Protein AF-A0A7X7Z1U5-F1 (afdb_monomer)

Radius of gyration: 24.66 Å; Cα contacts (8 Å, |Δi|>4): 50; chains: 1; bounding box: 65×20×52 Å

Foldseek 3Di:
DEEEPVVCVVCVVVVVVCCVVVQDWYWYDDPNDIDIDGDDDPPDPVNPDDDPPCPDVDDPVCVVPDDCPVVDDD

Structure (mmCIF, N/CA/C/O backbone):
data_AF-A0A7X7Z1U5-F1
#
_entry.id   AF-A0A7X7Z1U5-F1
#
loop_
_atom_site.group_PDB
_atom_site.id
_atom_site.type_symbol
_atom_site.label_atom_id
_atom_site.label_alt_id
_atom_site.label_comp_id
_atom_site.label_asym_id
_atom_site.label_entity_id
_atom_site.label_seq_id
_atom_site.pdbx_PDB_ins_code
_atom_site.Cartn_x
_atom_site.Cartn_y
_atom_site.Cartn_z
_atom_site.occupancy
_atom_site.B_iso_or_equiv
_atom_site.auth_seq_id
_atom_site.auth_comp_id
_atom_site.auth_asym_id
_atom_site.auth_atom_id
_atom_site.pdbx_PDB_model_num
ATOM 1 N N . MET A 1 1 ? -6.802 -6.353 9.617 1.00 76.69 1 MET A N 1
ATOM 2 C CA . MET A 1 1 ? -7.797 -6.190 10.704 1.00 76.69 1 MET A CA 1
ATOM 3 C C . MET A 1 1 ? -8.617 -4.952 10.394 1.00 76.69 1 MET A C 1
ATOM 5 O O . MET A 1 1 ? -8.012 -3.915 10.141 1.00 76.69 1 MET A O 1
ATOM 9 N N . THR A 1 2 ? -9.945 -5.070 10.379 1.00 85.56 2 THR A N 1
ATOM 10 C CA . THR A 1 2 ? -10.853 -3.965 10.041 1.00 85.56 2 THR A CA 1
ATOM 11 C C . THR A 1 2 ? -11.551 -3.472 11.306 1.00 85.56 2 THR A C 1
ATOM 13 O O . THR A 1 2 ? -12.226 -4.255 11.968 1.00 85.56 2 THR A O 1
ATOM 16 N N . ILE 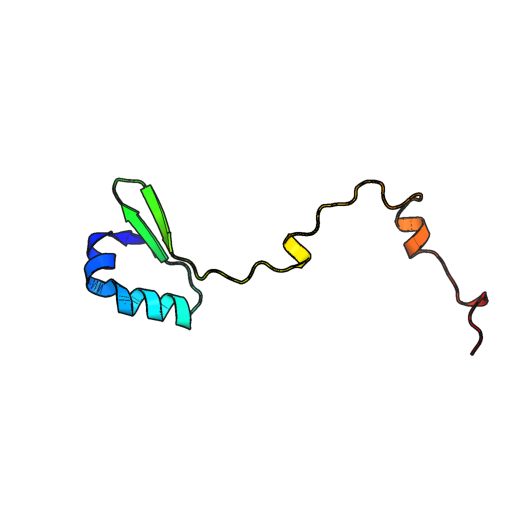A 1 3 ? -11.379 -2.196 11.647 1.00 91.88 3 ILE A N 1
ATOM 17 C CA . ILE A 1 3 ? -11.945 -1.571 12.853 1.00 91.88 3 ILE A CA 1
ATOM 18 C C . ILE A 1 3 ? -12.978 -0.503 12.497 1.00 91.88 3 ILE A C 1
ATOM 20 O O . ILE A 1 3 ? -13.024 -0.005 11.372 1.00 91.88 3 ILE A O 1
ATOM 24 N N . SER A 1 4 ? -13.813 -0.114 13.459 1.00 92.38 4 SER A N 1
ATOM 25 C CA . SER A 1 4 ? -14.737 1.011 13.268 1.00 92.38 4 SER A CA 1
ATOM 26 C C . SER A 1 4 ? -14.035 2.363 13.454 1.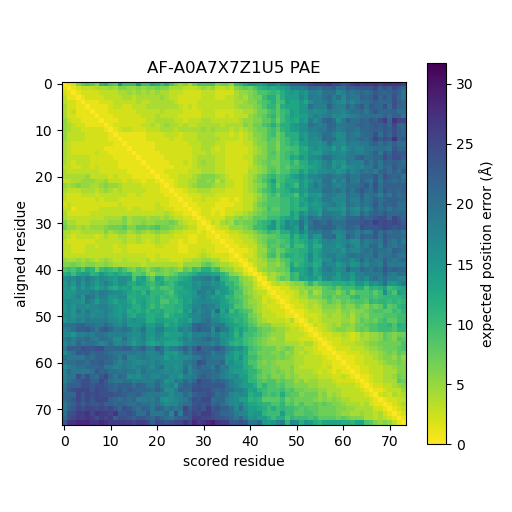00 92.38 4 SER A C 1
ATOM 28 O O . SER A 1 4 ? -13.035 2.480 14.164 1.00 92.38 4 SER A O 1
ATOM 30 N N . ALA A 1 5 ? -14.597 3.430 12.878 1.00 90.56 5 ALA A N 1
ATOM 31 C CA . ALA A 1 5 ? -14.110 4.793 13.119 1.00 90.56 5 ALA A CA 1
ATOM 32 C C . ALA A 1 5 ? -14.165 5.200 14.609 1.00 90.56 5 ALA A C 1
ATOM 34 O O . ALA A 1 5 ? -13.319 5.960 15.082 1.00 90.56 5 ALA A O 1
ATOM 35 N N . THR A 1 6 ? -15.139 4.683 15.362 1.00 91.31 6 THR A N 1
ATOM 36 C CA . THR A 1 6 ? -15.273 4.946 16.803 1.00 91.31 6 THR A CA 1
ATOM 37 C C . THR A 1 6 ? -14.146 4.289 17.594 1.00 91.31 6 THR A C 1
ATOM 39 O O . THR A 1 6 ? -13.564 4.914 18.480 1.00 91.31 6 THR A O 1
ATOM 42 N N . GLU A 1 7 ? -13.799 3.053 17.242 1.00 89.62 7 GLU A N 1
ATOM 43 C CA . GLU A 1 7 ? -12.701 2.311 17.862 1.00 89.62 7 GLU A CA 1
ATOM 44 C C . GLU A 1 7 ? -11.338 2.939 17.550 1.00 89.62 7 GLU A C 1
ATOM 46 O O . GLU A 1 7 ? -10.501 3.064 18.450 1.00 89.62 7 GLU A O 1
ATOM 51 N N . LEU A 1 8 ? -11.158 3.427 16.315 1.00 91.00 8 LEU A N 1
ATOM 52 C CA . LEU A 1 8 ? -9.998 4.230 15.929 1.00 91.00 8 LEU A CA 1
ATOM 53 C C . LEU A 1 8 ? -9.882 5.485 16.803 1.00 91.00 8 LEU A C 1
ATOM 55 O O . LEU A 1 8 ? -8.805 5.772 17.310 1.00 91.00 8 LEU A O 1
ATOM 59 N N . ARG A 1 9 ? -10.983 6.219 17.022 1.00 91.31 9 ARG A N 1
ATOM 60 C CA . ARG A 1 9 ? -10.977 7.438 17.849 1.00 91.31 9 ARG A CA 1
ATOM 61 C C . ARG A 1 9 ? -10.581 7.153 19.297 1.00 91.31 9 ARG A C 1
ATOM 63 O O . ARG A 1 9 ? -9.838 7.931 19.883 1.00 91.31 9 ARG A O 1
ATOM 70 N N . ALA A 1 10 ? -11.076 6.056 19.869 1.00 94.31 10 ALA A N 1
ATOM 71 C CA . ALA A 1 10 ? -10.795 5.682 21.254 1.00 94.31 10 ALA A CA 1
ATOM 72 C C . ALA A 1 10 ? -9.338 5.236 21.475 1.00 94.31 10 ALA A C 1
ATOM 74 O O . ALA A 1 10 ? -8.817 5.389 22.574 1.00 94.31 10 ALA A O 1
ATOM 75 N N . ASN A 1 11 ? -8.679 4.701 20.442 1.00 93.19 11 ASN A N 1
ATOM 76 C CA . ASN A 1 11 ? -7.356 4.079 20.553 1.00 93.19 11 ASN A CA 1
ATOM 77 C C . ASN A 1 11 ? -6.314 4.687 19.606 1.00 93.19 11 ASN A C 1
ATOM 79 O O . ASN A 1 11 ? -5.333 4.018 19.283 1.00 93.19 11 ASN A O 1
ATOM 83 N N . LEU A 1 12 ? -6.525 5.925 19.147 1.00 91.81 12 LEU A N 1
ATOM 84 C CA . LEU A 1 12 ? -5.788 6.516 18.027 1.00 91.81 12 LEU A CA 1
ATOM 85 C C . LEU A 1 12 ? -4.271 6.358 18.171 1.00 91.81 12 LEU A C 1
ATOM 87 O O . LEU A 1 12 ? -3.650 5.724 17.326 1.00 91.81 12 LEU A O 1
ATOM 91 N N . TYR A 1 13 ? -3.689 6.856 19.264 1.00 93.75 13 TYR A N 1
ATOM 92 C CA . TYR A 1 13 ? -2.237 6.817 19.470 1.00 93.75 13 TYR A CA 1
ATOM 93 C C . TYR A 1 13 ? -1.685 5.392 19.554 1.00 93.75 13 TYR A C 1
ATOM 95 O O . TYR A 1 13 ? -0.733 5.070 18.858 1.00 93.75 13 TYR A O 1
ATOM 103 N N . ARG A 1 14 ? -2.353 4.491 20.288 1.00 93.31 14 ARG A N 1
ATOM 104 C CA . ARG A 1 14 ? -1.935 3.083 20.391 1.00 93.31 14 ARG A CA 1
ATOM 105 C C . ARG A 1 14 ? -1.917 2.382 19.029 1.00 93.31 14 ARG A C 1
ATOM 107 O O . ARG A 1 14 ? -1.059 1.543 18.770 1.00 93.31 14 ARG A O 1
ATOM 114 N N . LEU A 1 15 ? -2.892 2.684 18.172 1.00 91.88 15 LEU A N 1
ATOM 115 C CA . LEU A 1 15 ? -2.973 2.112 16.829 1.00 91.88 15 LEU A CA 1
ATOM 116 C C . LEU A 1 15 ? -1.918 2.717 15.896 1.00 91.88 15 LEU A C 1
ATOM 118 O O . LEU A 1 15 ? -1.330 1.974 15.117 1.00 91.88 15 LEU A O 1
ATOM 122 N N . LEU A 1 16 ? -1.640 4.021 16.005 1.00 91.25 16 LEU A N 1
ATOM 123 C CA . LEU A 1 16 ? -0.543 4.666 15.278 1.00 91.25 16 LEU A CA 1
ATOM 124 C C . LEU A 1 16 ? 0.809 4.059 15.667 1.00 91.25 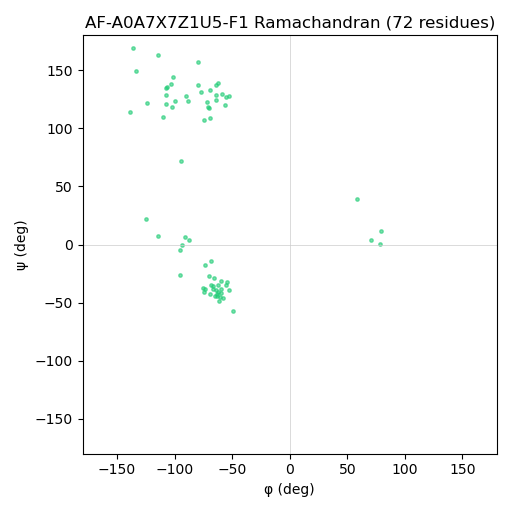16 LEU A C 1
ATOM 126 O O . LEU A 1 16 ? 1.554 3.643 14.785 1.00 91.25 16 LEU A O 1
ATOM 130 N N . ASP A 1 17 ? 1.083 3.916 16.965 1.00 93.06 17 ASP A N 1
ATOM 131 C CA . ASP A 1 17 ? 2.326 3.319 17.464 1.00 93.06 17 ASP A CA 1
ATOM 132 C C . ASP A 1 17 ? 2.489 1.882 16.974 1.00 93.06 17 ASP A C 1
ATOM 134 O O . ASP A 1 17 ? 3.568 1.491 16.532 1.00 93.06 17 ASP A O 1
ATOM 138 N N . ARG A 1 18 ? 1.404 1.097 16.970 1.00 90.50 18 ARG A N 1
ATOM 139 C CA . ARG A 1 18 ? 1.422 -0.258 16.413 1.00 90.50 18 ARG A CA 1
ATOM 140 C C . ARG A 1 18 ? 1.779 -0.251 14.930 1.00 90.50 18 ARG A C 1
ATOM 142 O O . ARG A 1 18 ? 2.590 -1.073 14.513 1.00 90.50 18 ARG A O 1
ATOM 149 N N . VAL A 1 19 ? 1.192 0.642 14.134 1.00 91.75 19 VAL A N 1
ATOM 150 C CA . VAL A 1 19 ? 1.495 0.749 12.696 1.00 91.75 19 VAL A CA 1
ATOM 151 C C . VAL A 1 19 ? 2.950 1.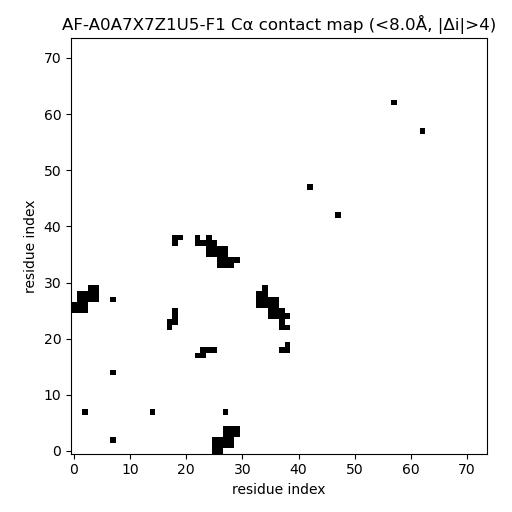155 12.481 1.00 91.75 19 VAL A C 1
ATOM 153 O O . VAL A 1 19 ? 3.606 0.586 11.616 1.00 91.75 19 VAL A O 1
ATOM 156 N N . VAL A 1 20 ? 3.482 2.062 13.303 1.00 90.75 20 VAL A N 1
ATOM 157 C CA . VAL A 1 20 ? 4.896 2.464 13.272 1.00 90.75 20 VAL A CA 1
ATOM 158 C C . VAL A 1 20 ? 5.827 1.307 13.646 1.00 90.75 20 VAL A C 1
ATOM 160 O O . VAL A 1 20 ? 6.820 1.084 12.961 1.00 90.75 20 VAL A O 1
ATOM 163 N N . GLN A 1 21 ? 5.506 0.550 14.696 1.00 91.50 21 GLN A N 1
ATOM 164 C CA . GLN A 1 21 ? 6.347 -0.543 15.195 1.00 91.50 21 GLN A CA 1
ATOM 165 C C . GLN A 1 21 ? 6.313 -1.788 14.305 1.00 91.50 21 GLN A C 1
ATOM 167 O O . GLN A 1 21 ? 7.339 -2.430 14.103 1.00 91.50 21 GLN A O 1
ATOM 172 N N . THR A 1 22 ? 5.135 -2.157 13.802 1.00 89.00 22 THR A N 1
ATOM 173 C CA . THR A 1 22 ? 4.939 -3.405 13.042 1.00 89.00 22 THR A CA 1
ATOM 174 C C . THR A 1 22 ? 5.033 -3.201 11.534 1.00 89.00 22 THR A C 1
ATOM 176 O O . THR A 1 22 ? 5.345 -4.136 10.803 1.00 89.00 22 THR A O 1
ATOM 179 N N . GLY A 1 23 ? 4.739 -1.993 11.046 1.00 85.88 23 GLY A N 1
ATOM 180 C CA . GLY A 1 23 ? 4.573 -1.715 9.621 1.00 85.88 23 GLY A CA 1
ATOM 181 C C . GLY A 1 23 ? 3.306 -2.317 9.004 1.00 85.88 23 GLY A C 1
ATOM 182 O O . GLY A 1 23 ? 3.110 -2.195 7.793 1.00 85.88 23 GLY A O 1
ATOM 183 N N . GLU A 1 24 ? 2.442 -2.955 9.800 1.00 88.94 24 GLU A N 1
ATOM 184 C CA . GLU A 1 24 ? 1.214 -3.578 9.314 1.00 88.94 24 GLU A CA 1
ATOM 185 C C . GLU A 1 24 ? 0.119 -2.532 9.036 1.00 88.94 24 GLU A C 1
ATOM 187 O O . GLU A 1 24 ? -0.184 -1.706 9.900 1.00 88.94 24 GLU A O 1
ATOM 192 N N . PRO A 1 25 ? -0.536 -2.576 7.861 1.00 91.56 25 PRO A N 1
ATOM 193 C CA . PRO A 1 25 ? -1.700 -1.747 7.563 1.00 91.56 25 PRO A CA 1
ATOM 194 C C . PRO A 1 25 ? -2.894 -2.015 8.488 1.00 91.56 25 PRO A C 1
ATOM 196 O O . PRO A 1 25 ? -3.265 -3.167 8.727 1.00 91.56 25 PRO A O 1
ATOM 199 N N . ILE A 1 26 ? -3.581 -0.949 8.903 1.00 93.31 26 ILE A N 1
ATOM 200 C CA . ILE A 1 26 ? -4.883 -1.036 9.581 1.00 93.31 26 ILE A CA 1
ATOM 201 C C . ILE A 1 26 ? -5.983 -0.594 8.619 1.00 93.31 26 ILE A C 1
ATOM 203 O O . ILE A 1 26 ? -5.862 0.422 7.937 1.00 93.31 26 ILE A O 1
ATOM 207 N N . GLU A 1 27 ? -7.081 -1.344 8.586 1.00 94.31 27 GLU A N 1
ATOM 208 C CA . GLU A 1 27 ? -8.272 -1.003 7.812 1.00 94.31 27 GLU A CA 1
ATOM 209 C C . GLU A 1 27 ? -9.357 -0.445 8.730 1.00 94.31 27 GLU A C 1
ATOM 211 O O . GLU A 1 27 ? -9.596 -0.958 9.819 1.00 94.31 27 GLU A O 1
ATOM 216 N N . ILE A 1 28 ? -10.036 0.606 8.290 1.00 94.38 28 ILE A N 1
ATOM 217 C CA . ILE A 1 28 ? -11.083 1.294 9.040 1.00 94.38 28 ILE A CA 1
ATOM 218 C C . ILE A 1 28 ? -12.342 1.303 8.181 1.00 94.38 28 ILE A C 1
ATOM 220 O O . ILE A 1 28 ? -12.339 1.848 7.078 1.00 94.38 28 ILE A O 1
ATOM 224 N N . ASN A 1 29 ? -13.432 0.733 8.686 1.00 92.75 29 ASN A N 1
ATOM 225 C CA . ASN A 1 29 ? -14.737 0.822 8.044 1.00 92.75 29 ASN A CA 1
ATOM 226 C C . ASN A 1 29 ? -15.475 2.077 8.528 1.00 92.75 29 ASN A C 1
ATOM 228 O O . ASN A 1 29 ? -15.697 2.273 9.730 1.00 92.75 29 ASN A O 1
ATOM 232 N N . ARG A 1 30 ? -15.874 2.930 7.583 1.00 90.94 30 ARG A N 1
ATOM 233 C CA . ARG A 1 30 ? -16.708 4.103 7.839 1.00 90.94 30 ARG A CA 1
ATOM 234 C C . ARG A 1 30 ? -17.753 4.255 6.742 1.00 90.94 30 ARG A C 1
ATOM 236 O O . ARG A 1 30 ? -17.421 4.550 5.598 1.00 90.94 30 ARG A O 1
ATOM 243 N N . GLY A 1 31 ? -19.024 4.092 7.109 1.00 87.94 31 GLY A N 1
ATOM 244 C CA . GLY A 1 31 ? -20.147 4.288 6.186 1.00 87.94 31 GLY A CA 1
ATOM 245 C C . GLY A 1 31 ? -20.082 3.376 4.958 1.00 87.94 31 GLY A C 1
ATOM 246 O O . GLY A 1 31 ? -20.334 3.837 3.850 1.00 87.94 31 GLY A O 1
ATOM 247 N N . GLY A 1 32 ? -19.659 2.119 5.138 1.00 90.62 32 GLY A N 1
ATOM 248 C CA . GLY A 1 32 ? -19.524 1.143 4.051 1.00 90.62 32 GLY A CA 1
ATOM 249 C C . GLY A 1 32 ? -18.274 1.318 3.184 1.00 90.62 32 GLY A C 1
ATOM 250 O O . GLY A 1 32 ? -18.068 0.536 2.261 1.00 90.62 32 GLY A O 1
ATOM 251 N N . LYS A 1 33 ? -17.422 2.309 3.472 1.00 93.31 33 LYS A N 1
ATOM 252 C CA . LYS A 1 33 ? -16.123 2.491 2.814 1.00 93.31 33 LYS A CA 1
ATOM 253 C C . LYS A 1 33 ? -14.998 1.982 3.704 1.00 93.31 33 LYS A C 1
ATOM 255 O O . LYS A 1 33 ? -15.043 2.153 4.923 1.00 93.31 33 LYS A O 1
ATOM 260 N N . ILE A 1 34 ? -13.975 1.407 3.079 1.00 94.25 34 ILE A N 1
ATOM 261 C CA . ILE A 1 34 ? -12.753 0.958 3.748 1.00 94.25 34 ILE A CA 1
ATOM 262 C C . ILE A 1 34 ? -11.669 2.015 3.535 1.00 94.25 34 ILE A C 1
ATOM 264 O O . ILE A 1 34 ? -11.345 2.370 2.405 1.00 94.25 34 ILE A O 1
ATOM 268 N N . ILE A 1 35 ? -11.118 2.521 4.634 1.00 93.00 35 ILE A N 1
ATOM 269 C CA . ILE A 1 35 ? -9.979 3.440 4.669 1.00 93.00 35 ILE A CA 1
ATOM 270 C C . ILE A 1 35 ? -8.774 2.654 5.182 1.00 93.00 35 ILE A C 1
ATOM 272 O O . ILE A 1 35 ? -8.897 1.927 6.164 1.00 93.00 35 ILE A O 1
ATOM 276 N N . ARG A 1 36 ? -7.608 2.797 4.551 1.00 92.38 36 ARG A N 1
ATOM 277 C CA . ARG A 1 36 ? -6.365 2.153 4.999 1.00 92.38 36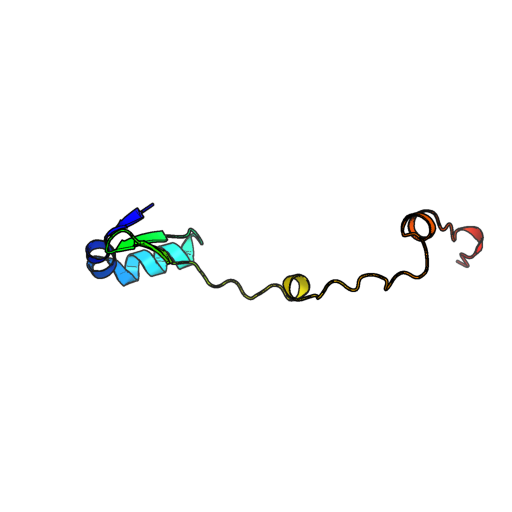 ARG A CA 1
ATOM 278 C C . ARG A 1 36 ? -5.421 3.171 5.613 1.00 92.38 36 ARG A C 1
ATOM 280 O O . ARG A 1 36 ? -5.121 4.184 4.991 1.00 92.38 36 ARG A O 1
ATOM 287 N N . LEU A 1 37 ? -4.938 2.864 6.810 1.00 90.81 37 LEU A N 1
ATOM 288 C CA . LEU A 1 37 ? -3.863 3.585 7.471 1.00 90.81 37 LEU A CA 1
ATOM 289 C C . LEU A 1 37 ? -2.582 2.765 7.311 1.00 90.81 37 LEU A C 1
ATOM 291 O O . LEU A 1 37 ? -2.519 1.607 7.724 1.00 90.81 37 LEU A O 1
ATOM 295 N N . VAL A 1 38 ? -1.595 3.350 6.641 1.00 90.44 38 VAL A N 1
ATOM 296 C CA . VAL A 1 38 ? -0.329 2.706 6.282 1.00 90.44 38 VAL A CA 1
ATOM 297 C C . VAL A 1 38 ? 0.819 3.638 6.626 1.00 90.44 38 VAL A C 1
ATOM 299 O O . VAL A 1 38 ? 0.662 4.856 6.555 1.00 90.44 38 VAL A O 1
ATOM 302 N N . LEU A 1 39 ? 1.976 3.072 6.968 1.00 89.31 39 LEU A N 1
ATOM 303 C CA . LEU A 1 39 ? 3.205 3.853 6.974 1.00 89.31 39 LEU A CA 1
ATOM 304 C C . LEU A 1 39 ? 3.514 4.315 5.556 1.00 89.31 39 LEU A C 1
ATOM 306 O O . LEU A 1 39 ? 3.579 3.504 4.627 1.00 89.31 39 LEU A O 1
ATOM 310 N N . GLU A 1 40 ? 3.749 5.611 5.412 1.00 85.25 40 GLU A N 1
ATOM 311 C CA . GLU A 1 40 ? 4.343 6.145 4.201 1.00 85.25 40 GLU A CA 1
ATOM 312 C C . GLU A 1 40 ? 5.798 5.677 4.147 1.00 85.25 40 GLU A C 1
ATOM 314 O O . GLU A 1 40 ? 6.642 6.082 4.946 1.00 85.25 40 GLU A O 1
ATOM 319 N N . LYS A 1 41 ? 6.085 4.759 3.224 1.00 78.62 41 LYS A N 1
ATOM 320 C CA . LYS A 1 41 ? 7.465 4.415 2.899 1.00 78.62 41 LYS A CA 1
ATOM 321 C C . LYS A 1 41 ? 7.996 5.497 1.963 1.00 78.62 41 LYS A C 1
ATOM 323 O O . LYS A 1 41 ? 7.268 5.875 1.041 1.00 78.62 41 LYS A O 1
ATOM 328 N N . PRO A 1 42 ? 9.241 5.972 2.147 1.00 72.38 42 PRO A N 1
ATOM 329 C CA . PRO A 1 42 ? 9.856 6.840 1.157 1.00 72.38 42 PRO A CA 1
ATOM 330 C C . PRO A 1 42 ? 9.769 6.143 -0.200 1.00 72.38 42 PRO A C 1
ATOM 332 O O . PRO A 1 42 ? 10.117 4.966 -0.319 1.00 72.38 42 PRO A O 1
ATOM 335 N N . ALA A 1 43 ? 9.238 6.849 -1.200 1.00 69.19 43 ALA A N 1
ATOM 336 C CA . ALA A 1 43 ? 9.130 6.306 -2.542 1.00 69.19 43 ALA A CA 1
ATOM 337 C C . ALA A 1 43 ? 10.529 5.887 -3.004 1.00 69.19 43 ALA A C 1
ATOM 339 O O . ALA A 1 43 ? 11.438 6.721 -3.058 1.00 69.19 43 ALA A O 1
ATOM 340 N N . ASP A 1 44 ? 10.701 4.600 -3.311 1.00 76.94 44 ASP A N 1
ATOM 341 C CA . ASP A 1 44 ? 11.951 4.111 -3.875 1.00 76.94 44 ASP A CA 1
ATOM 342 C C . ASP A 1 44 ? 12.248 4.933 -5.133 1.00 76.94 44 ASP A C 1
ATOM 344 O O . ASP A 1 44 ? 11.398 5.077 -6.019 1.00 76.94 44 ASP A O 1
ATOM 348 N N . LYS A 1 45 ? 13.447 5.517 -5.200 1.00 76.38 45 LYS A N 1
ATOM 349 C CA . LYS A 1 45 ? 13.873 6.321 -6.347 1.00 76.38 45 LYS A CA 1
ATOM 350 C C . LYS A 1 45 ? 13.726 5.520 -7.644 1.00 76.38 45 LYS A C 1
ATOM 352 O O . LYS A 1 45 ? 13.387 6.119 -8.662 1.00 76.38 45 LYS A O 1
ATOM 357 N N . MET A 1 46 ? 13.918 4.202 -7.578 1.00 82.69 46 MET A N 1
ATOM 358 C CA . MET A 1 46 ? 13.789 3.288 -8.709 1.00 82.69 46 MET A CA 1
ATOM 359 C C . MET A 1 46 ? 12.342 3.137 -9.189 1.00 82.69 46 MET A C 1
ATOM 361 O O . MET A 1 46 ? 12.115 3.086 -10.392 1.00 82.69 46 MET A O 1
ATOM 365 N N . ASN A 1 47 ? 11.354 3.181 -8.288 1.00 81.88 47 ASN A N 1
ATOM 366 C CA . ASN A 1 47 ? 9.931 3.086 -8.652 1.00 81.88 47 ASN A CA 1
ATOM 367 C C . ASN A 1 47 ? 9.420 4.306 -9.435 1.00 81.88 47 ASN A C 1
ATOM 369 O O . ASN A 1 47 ? 8.335 4.256 -10.005 1.00 81.88 47 ASN A O 1
ATOM 373 N N . ARG A 1 48 ? 10.178 5.411 -9.451 1.00 82.81 48 ARG A N 1
ATOM 374 C CA . ARG A 1 48 ? 9.861 6.619 -10.230 1.00 82.81 48 ARG A CA 1
ATOM 375 C C . ARG A 1 48 ? 10.521 6.644 -11.607 1.00 82.81 48 ARG A C 1
ATOM 377 O O . ARG A 1 48 ? 10.376 7.635 -12.316 1.00 82.81 48 ARG A O 1
ATOM 384 N N . LEU A 1 49 ? 11.304 5.626 -11.965 1.00 88.00 49 LEU A N 1
ATOM 385 C CA . LEU A 1 49 ? 11.937 5.582 -13.276 1.00 88.00 49 LEU A CA 1
ATOM 386 C C . LEU A 1 49 ? 10.874 5.332 -14.343 1.00 88.00 49 LEU A C 1
ATOM 388 O O . LEU A 1 49 ? 10.224 4.290 -14.355 1.00 88.00 49 LEU A O 1
ATOM 392 N N . GLU A 1 50 ? 10.717 6.291 -15.248 1.00 88.00 50 GLU A N 1
ATOM 393 C CA . GLU A 1 50 ? 9.881 6.104 -16.426 1.00 88.00 50 GLU A CA 1
ATOM 394 C C . GLU A 1 50 ? 10.539 5.085 -17.371 1.00 88.00 50 GLU A C 1
ATOM 396 O O . GLU A 1 50 ? 11.746 5.187 -17.642 1.00 88.00 50 GLU A O 1
ATOM 401 N 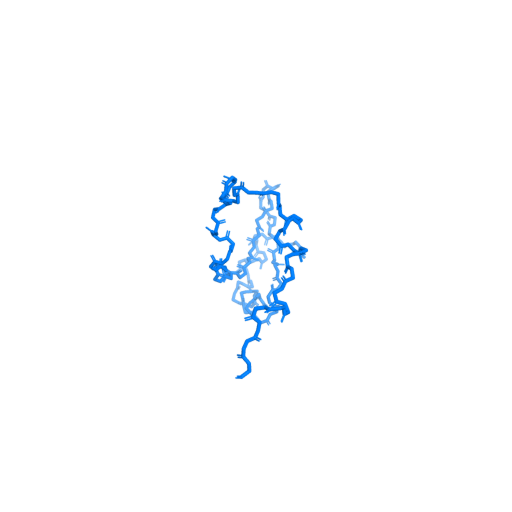N . PRO A 1 51 ? 9.782 4.096 -17.880 1.00 86.56 51 PRO A N 1
ATOM 402 C CA . PRO A 1 51 ? 10.310 3.129 -18.828 1.00 86.56 51 PRO A CA 1
ATOM 403 C C . PRO A 1 51 ? 10.720 3.840 -20.119 1.00 86.56 51 PRO A C 1
ATOM 405 O O . PRO A 1 51 ? 9.923 4.523 -20.760 1.00 86.56 51 PRO A O 1
ATOM 408 N N . ARG A 1 52 ? 11.979 3.660 -20.524 1.00 88.25 52 ARG A N 1
ATOM 409 C CA . ARG A 1 52 ? 12.520 4.210 -21.774 1.00 88.25 52 ARG A CA 1
ATOM 410 C C . ARG A 1 52 ? 12.408 3.176 -22.885 1.00 88.25 52 ARG A C 1
ATOM 412 O O . ARG A 1 52 ? 13.397 2.562 -23.286 1.00 88.25 52 ARG A O 1
ATOM 419 N N . THR A 1 53 ? 11.181 2.952 -23.342 1.00 83.69 53 THR A N 1
ATOM 420 C CA . THR A 1 53 ? 10.898 2.036 -24.452 1.00 83.69 53 THR A CA 1
ATOM 421 C C . THR A 1 53 ? 11.660 2.485 -25.702 1.00 83.69 53 THR A C 1
ATOM 423 O O . THR A 1 53 ? 11.612 3.658 -26.063 1.00 83.69 53 THR A O 1
ATOM 426 N N . GLY A 1 54 ? 12.387 1.568 -26.345 1.00 85.56 54 GLY A N 1
ATOM 427 C CA . GLY A 1 54 ? 13.196 1.869 -27.534 1.00 85.56 54 GLY A CA 1
ATOM 428 C C . GLY A 1 54 ? 14.546 2.541 -27.254 1.00 85.56 54 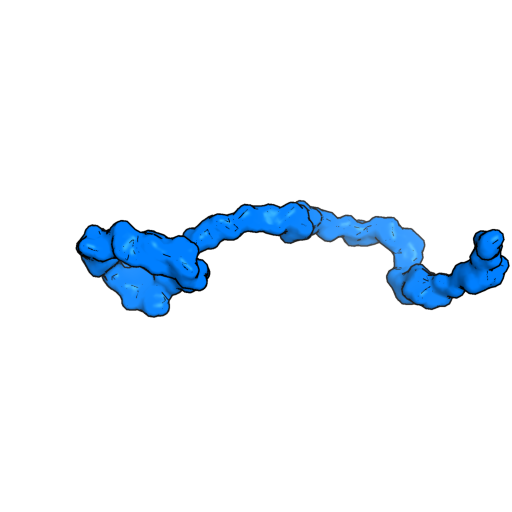GLY A C 1
ATOM 429 O O . GLY A 1 54 ? 15.186 3.021 -28.184 1.00 85.56 54 GLY A O 1
ATOM 430 N N . TYR A 1 55 ? 14.999 2.593 -25.994 1.00 88.88 55 TYR A N 1
ATOM 431 C CA . TYR A 1 55 ? 16.353 3.062 -25.677 1.00 88.88 55 TYR A CA 1
ATOM 432 C C . TYR A 1 55 ? 17.430 2.151 -26.282 1.00 88.88 55 TYR A C 1
ATOM 434 O O . TYR A 1 55 ? 18.411 2.635 -26.845 1.00 88.88 55 TYR A O 1
ATOM 442 N N . LEU A 1 56 ? 17.230 0.834 -26.196 1.00 89.81 56 LEU A N 1
ATOM 443 C CA . LEU A 1 56 ? 18.091 -0.137 -26.860 1.00 89.81 56 LEU A CA 1
ATOM 444 C C . LEU A 1 56 ? 17.835 -0.077 -28.370 1.00 89.81 56 LEU A C 1
ATOM 446 O O . LEU A 1 56 ? 16.701 -0.229 -28.814 1.00 89.81 56 LEU A O 1
ATOM 450 N N . GLN A 1 57 ? 18.896 0.183 -29.137 1.00 90.12 57 GLN A N 1
ATOM 451 C CA . GLN A 1 57 ? 18.870 0.216 -30.607 1.00 90.12 57 GLN A CA 1
ATOM 452 C C . GLN A 1 57 ? 19.104 -1.172 -31.232 1.00 90.12 57 GLN A C 1
ATOM 454 O O . GLN A 1 57 ? 19.210 -1.288 -32.449 1.00 90.12 57 GLN A O 1
ATOM 459 N N . CYS A 1 58 ? 19.213 -2.206 -30.404 1.00 88.00 58 CYS A N 1
ATOM 460 C CA . CYS A 1 58 ? 19.407 -3.600 -30.784 1.00 88.00 58 CYS A CA 1
ATOM 461 C C . CYS A 1 58 ? 18.485 -4.487 -29.943 1.00 88.00 58 CYS A C 1
ATOM 463 O O . CYS A 1 58 ? 17.892 -4.016 -28.961 1.00 88.00 58 CYS A O 1
ATOM 465 N N . ASP A 1 59 ? 18.375 -5.762 -30.313 1.00 89.44 59 ASP A N 1
ATOM 466 C CA . ASP A 1 59 ? 17.693 -6.732 -29.468 1.00 89.44 59 ASP A CA 1
ATOM 467 C C . ASP A 1 59 ? 18.465 -6.906 -28.137 1.00 89.44 59 ASP A C 1
ATOM 469 O O . ASP A 1 59 ? 19.702 -6.935 -28.142 1.00 89.44 59 ASP A O 1
ATOM 473 N N . PRO A 1 60 ? 17.786 -6.964 -26.975 1.00 88.75 60 PRO A N 1
ATOM 474 C CA . PRO A 1 60 ? 18.445 -7.173 -25.688 1.00 88.75 60 PRO A CA 1
ATOM 475 C C . PRO A 1 60 ? 19.321 -8.430 -25.628 1.00 88.75 60 PRO A C 1
ATOM 477 O O . PRO A 1 60 ? 20.371 -8.390 -24.981 1.00 88.75 60 PRO A O 1
ATOM 480 N N . ASP A 1 61 ? 18.931 -9.516 -26.302 1.00 90.25 61 ASP A N 1
ATOM 481 C CA . ASP A 1 61 ? 19.676 -10.778 -26.277 1.00 90.25 61 ASP A CA 1
ATOM 482 C C . ASP A 1 61 ? 21.052 -10.629 -26.947 1.00 90.25 61 ASP A C 1
ATOM 484 O O . ASP A 1 61 ? 22.024 -11.256 -26.521 1.00 90.25 61 ASP A O 1
ATOM 488 N N . GLU A 1 62 ? 21.192 -9.720 -27.919 1.00 89.62 62 GLU A N 1
ATOM 489 C CA . GLU A 1 62 ? 22.483 -9.412 -28.549 1.00 89.62 62 GLU A CA 1
ATOM 490 C C . GLU A 1 62 ? 23.494 -8.834 -27.547 1.00 89.62 62 GLU A C 1
ATOM 492 O O . GLU A 1 62 ? 24.686 -9.127 -27.632 1.00 89.62 62 GLU A O 1
ATOM 497 N N . LEU A 1 63 ? 23.034 -8.038 -26.573 1.00 88.00 63 LEU A N 1
ATOM 498 C CA . LEU A 1 63 ? 23.898 -7.474 -25.530 1.00 88.00 63 LEU A CA 1
ATOM 499 C C . LEU A 1 63 ? 24.283 -8.517 -24.483 1.00 88.00 63 LEU A C 1
ATOM 501 O O . LEU A 1 63 ? 25.409 -8.502 -23.989 1.00 88.00 63 LEU A O 1
ATOM 505 N N . VAL A 1 64 ? 23.355 -9.411 -24.134 1.00 88.12 64 VAL A N 1
ATOM 506 C CA . VAL A 1 64 ? 23.588 -10.468 -23.138 1.00 88.12 64 VAL A CA 1
ATOM 507 C C . VAL A 1 64 ? 24.619 -11.478 -23.641 1.00 88.12 64 VAL A C 1
ATOM 509 O O . VAL A 1 64 ? 25.432 -11.971 -22.861 1.00 88.12 64 VAL A O 1
ATOM 512 N N . HIS A 1 65 ? 24.607 -11.765 -24.943 1.00 88.19 65 HIS A N 1
ATOM 513 C CA . HIS A 1 65 ? 25.515 -12.719 -25.578 1.00 88.19 65 HIS A CA 1
ATOM 514 C C . HIS A 1 65 ? 26.811 -12.094 -26.111 1.00 88.19 65 HIS 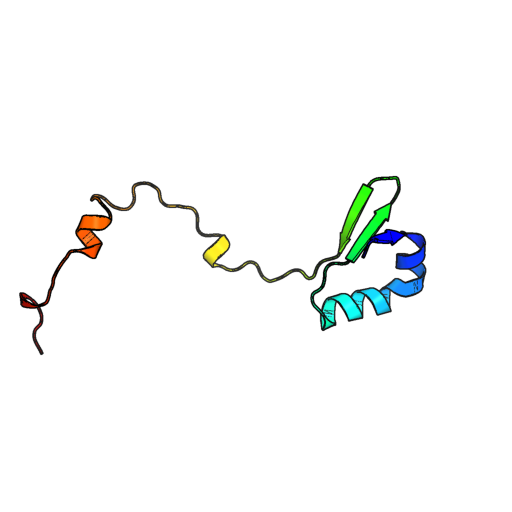A C 1
ATOM 516 O O . HIS A 1 65 ? 27.602 -12.780 -26.760 1.00 88.19 65 HIS A O 1
ATOM 522 N N . LEU A 1 66 ? 27.055 -10.812 -25.835 1.00 87.62 66 LEU A N 1
ATOM 523 C CA . LEU A 1 66 ? 28.250 -10.116 -26.288 1.00 87.62 66 LEU A CA 1
ATOM 524 C C . LEU A 1 66 ? 29.474 -10.555 -25.462 1.00 87.62 66 LEU A C 1
ATOM 526 O O . LEU A 1 66 ? 29.623 -10.169 -24.304 1.00 87.62 66 LEU A O 1
ATOM 530 N N . ASP A 1 67 ? 30.369 -11.343 -26.062 1.00 85.94 67 ASP A N 1
ATOM 531 C CA . ASP A 1 67 ? 31.612 -11.801 -25.423 1.00 85.94 67 ASP A CA 1
ATOM 532 C C . ASP A 1 67 ? 32.775 -10.828 -25.678 1.00 85.94 67 ASP A C 1
ATOM 534 O O . ASP A 1 67 ? 33.050 -10.434 -26.811 1.00 85.94 67 ASP A O 1
ATOM 538 N N . TRP A 1 68 ? 33.440 -10.408 -24.599 1.00 86.12 68 TRP A N 1
ATOM 539 C CA . TRP A 1 68 ? 34.544 -9.437 -24.604 1.00 86.12 68 TRP A CA 1
ATOM 540 C C . TRP A 1 68 ? 35.875 -10.057 -24.176 1.00 86.12 68 TRP A C 1
ATOM 542 O O . TRP A 1 68 ? 36.861 -9.334 -24.015 1.00 86.12 68 TRP A O 1
ATOM 552 N N . SER A 1 69 ? 35.924 -11.378 -23.999 1.00 88.00 69 SER A N 1
ATOM 553 C CA . SER A 1 69 ? 37.113 -12.101 -23.540 1.00 88.00 69 SER A CA 1
ATOM 554 C C . SER A 1 69 ? 38.357 -11.774 -24.379 1.00 88.00 69 SER A C 1
ATOM 556 O O . SER A 1 69 ? 39.428 -11.537 -23.825 1.00 88.00 69 SER A O 1
ATOM 558 N N . ASP A 1 70 ? 38.199 -11.630 -25.698 1.00 86.44 70 ASP A N 1
ATOM 559 C CA . ASP A 1 70 ? 39.292 -11.297 -26.626 1.00 86.44 70 ASP A CA 1
ATOM 560 C C . ASP A 1 70 ? 39.765 -9.833 -26.549 1.00 86.44 70 ASP A C 1
ATOM 562 O O . ASP A 1 70 ? 40.850 -9.495 -27.024 1.00 86.44 70 ASP A O 1
ATOM 566 N N . GLN A 1 71 ? 38.959 -8.939 -25.970 1.00 88.12 71 GLN A N 1
ATOM 567 C CA . GLN A 1 71 ? 39.291 -7.520 -25.797 1.00 88.12 71 GLN A CA 1
ATOM 568 C C . GLN A 1 71 ? 39.879 -7.220 -24.410 1.00 88.12 71 GLN A C 1
ATOM 570 O O . GLN A 1 71 ? 40.297 -6.089 -24.145 1.00 88.12 71 GLN A O 1
ATOM 575 N N . TRP A 1 72 ? 39.934 -8.218 -23.524 1.00 85.50 72 TRP A N 1
ATOM 576 C CA . TRP A 1 72 ? 40.487 -8.074 -22.186 1.00 85.50 72 TRP A CA 1
ATOM 577 C C . TRP A 1 72 ? 42.013 -7.924 -22.234 1.00 85.50 72 TRP A C 1
ATOM 579 O O . TRP A 1 72 ? 42.734 -8.823 -22.668 1.00 85.50 72 TRP A O 1
ATOM 589 N N . LYS A 1 73 ? 42.521 -6.786 -21.750 1.00 80.69 73 LYS A N 1
ATOM 590 C CA . LYS A 1 73 ? 43.957 -6.554 -21.544 1.00 80.69 73 LYS A CA 1
ATOM 591 C C . LYS A 1 73 ? 44.227 -6.507 -20.034 1.00 80.69 73 LYS A C 1
ATOM 593 O O . LYS A 1 73 ? 43.753 -5.560 -19.406 1.00 80.69 73 LYS A O 1
ATOM 598 N N . PRO A 1 74 ? 44.897 -7.523 -19.462 1.00 80.75 74 PRO A N 1
ATOM 599 C CA . PRO A 1 74 ? 45.176 -7.608 -18.029 1.00 80.75 74 PRO A CA 1
ATOM 600 C C . PRO A 1 74 ? 46.181 -6.555 -17.544 1.00 80.75 74 PRO A C 1
ATOM 602 O O . PRO A 1 74 ? 46.987 -6.065 -18.370 1.00 80.75 74 PRO A O 1
#

Nearest PDB structures (foldseek):
  3cto-assembly1_C  TM=9.097E-01  e=6.642E-03  Mycobacterium tuberculosis
  3cto-assembly1_A  TM=8.976E-01  e=6.180E-03  Mycobacterium tuberculosis
  3oei-assembly2_E  TM=9.170E-01  e=3.479E-02  Mycobacterium tuberculosis
  3oei-assembly4_N  TM=9.090E-01  e=4.318E-02  Mycobacterium tuberculosis
  3oei-assembly3_J  TM=9.215E-01  e=1.101E-01  Myc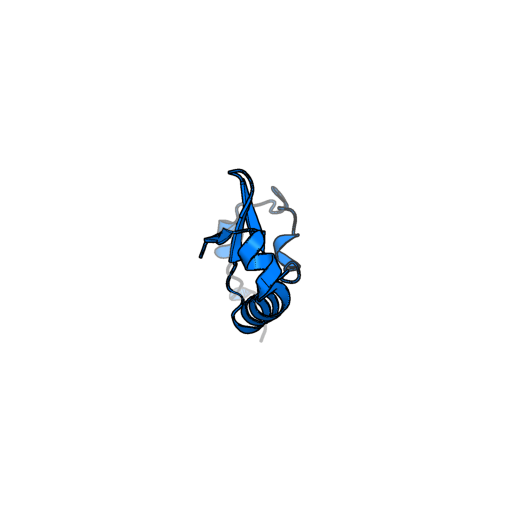obacterium tuberculosis

Sequence (74 aa):
MTISATELRANLYRLLDRVVQTGEPIEINRGGKIIRLVLEKPADKMNRLEPRTGYLQCDPDELVHLDWSDQWKP

pLDDT: mean 88.18, std 5.13, range [69.19, 94.38]

Mean predicted aligned error: 10.5 Å

Secondary structure (DSSP, 8-state):
-EEEHHHHHHTHHHHHHHHHHH---EEEEETTEEEEE---PPPPGGGGPPP-TT--SS-HHHHHT---GGG---

Solvent-accessible surface area (backbone atoms only — not comparable to full-atom values): 4867 Å² total; per-residue (Å²): 105,77,40,46,58,68,57,45,66,77,38,44,67,66,53,51,53,46,26,70,74,69,61,54,63,43,34,32,45,54,95,92,40,80,44,78,49,64,72,84,66,81,76,55,74,71,81,70,60,76,84,67,83,76,70,64,93,59,66,70,67,62,63,74,68,59,82,55,75,90,74,64,77,132